Protein AF-A0A7D7ZQR5-F1 (afdb_monomer)

Structure (mmCIF, N/CA/C/O backbone):
data_AF-A0A7D7ZQR5-F1
#
_entry.id   AF-A0A7D7ZQR5-F1
#
loop_
_atom_site.group_PDB
_atom_site.id
_atom_site.type_symbol
_atom_site.label_atom_id
_atom_site.label_alt_id
_atom_site.label_comp_id
_atom_site.label_asym_id
_atom_site.label_entity_id
_atom_site.label_seq_id
_atom_site.pdbx_PDB_ins_code
_atom_site.Cartn_x
_atom_site.Cartn_y
_atom_site.Cartn_z
_atom_site.occupancy
_atom_site.B_iso_or_equiv
_atom_site.auth_seq_id
_atom_site.auth_comp_id
_atom_site.auth_asym_id
_atom_site.auth_atom_id
_atom_site.pdbx_PDB_model_num
ATOM 1 N N . MET A 1 1 ? 94.552 -22.130 -22.300 1.00 41.03 1 MET A N 1
ATOM 2 C CA . MET A 1 1 ? 93.376 -21.711 -21.509 1.00 41.03 1 MET A CA 1
ATOM 3 C C . MET A 1 1 ? 92.175 -21.686 -22.437 1.00 41.03 1 MET A C 1
ATOM 5 O O . MET A 1 1 ? 92.158 -20.864 -23.339 1.00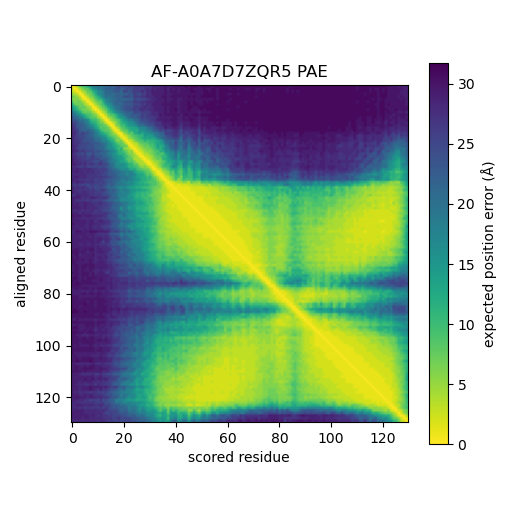 41.03 1 MET A O 1
ATOM 9 N N . ALA A 1 2 ? 91.248 -22.632 -22.287 1.00 35.97 2 ALA A N 1
ATOM 10 C CA . ALA A 1 2 ? 90.048 -22.743 -23.114 1.00 35.97 2 ALA A CA 1
ATOM 11 C C . ALA A 1 2 ? 88.825 -22.656 -22.196 1.00 35.97 2 ALA A C 1
ATOM 13 O O . ALA A 1 2 ? 88.644 -23.497 -21.316 1.00 35.97 2 ALA A O 1
ATOM 14 N N . THR A 1 3 ? 88.031 -21.603 -22.356 1.00 33.53 3 THR A N 1
ATOM 15 C CA . THR A 1 3 ? 86.785 -21.374 -21.624 1.00 33.53 3 THR A CA 1
ATOM 16 C C . THR A 1 3 ? 85.641 -22.128 -22.300 1.00 33.53 3 THR A C 1
ATOM 18 O O . THR A 1 3 ? 85.378 -21.958 -23.487 1.00 33.53 3 THR A O 1
ATOM 21 N N . GLN A 1 4 ? 84.964 -22.978 -21.526 1.00 36.66 4 GLN A N 1
ATOM 22 C CA . GLN A 1 4 ? 83.729 -23.658 -21.910 1.00 36.66 4 GLN A CA 1
ATOM 23 C C . GLN A 1 4 ? 82.538 -22.716 -21.689 1.00 36.66 4 GLN A C 1
ATOM 25 O O . GLN A 1 4 ? 82.291 -22.289 -20.563 1.00 36.66 4 GLN A O 1
ATOM 30 N N . THR A 1 5 ? 81.760 -22.436 -22.732 1.00 34.97 5 THR A N 1
ATOM 31 C CA . THR A 1 5 ? 80.415 -21.855 -22.625 1.00 34.97 5 THR A CA 1
ATOM 32 C C . THR A 1 5 ? 79.382 -22.966 -22.813 1.00 34.97 5 THR A C 1
ATOM 34 O O . THR A 1 5 ? 79.222 -23.520 -23.897 1.00 34.97 5 THR A O 1
ATOM 37 N N . LYS A 1 6 ? 78.686 -23.329 -21.728 1.00 38.72 6 LYS A N 1
ATOM 38 C CA . LYS A 1 6 ? 77.532 -24.239 -21.755 1.00 38.72 6 LYS A CA 1
ATOM 39 C C . LYS A 1 6 ? 76.288 -23.480 -22.217 1.00 38.72 6 LYS A C 1
ATOM 41 O O . LYS A 1 6 ? 75.814 -22.580 -21.530 1.00 38.72 6 LYS A O 1
ATOM 46 N N . THR A 1 7 ? 75.742 -23.898 -23.351 1.00 34.66 7 THR A N 1
ATOM 47 C CA . THR A 1 7 ? 74.405 -23.556 -23.845 1.00 34.66 7 THR A CA 1
ATOM 48 C C . THR A 1 7 ? 73.345 -24.207 -22.949 1.00 34.66 7 THR A C 1
ATOM 50 O O . THR A 1 7 ? 73.372 -25.421 -22.745 1.00 34.66 7 THR A O 1
ATOM 53 N N . VAL A 1 8 ? 72.402 -23.425 -22.416 1.00 40.78 8 VAL A N 1
ATOM 54 C CA . VAL A 1 8 ? 71.207 -23.934 -21.720 1.00 40.78 8 VAL A CA 1
ATOM 55 C C . VAL A 1 8 ? 69.987 -23.642 -22.592 1.00 40.78 8 VAL A C 1
ATOM 57 O O . VAL A 1 8 ? 69.738 -22.498 -22.960 1.00 40.78 8 VAL A O 1
ATOM 60 N N . ALA A 1 9 ? 69.261 -24.700 -22.949 1.00 43.72 9 ALA A N 1
ATOM 61 C CA . ALA A 1 9 ? 68.035 -24.669 -23.741 1.00 43.72 9 ALA A CA 1
ATOM 62 C C . ALA A 1 9 ? 66.860 -24.002 -22.991 1.00 43.72 9 ALA A C 1
ATOM 64 O O . ALA A 1 9 ? 66.757 -24.161 -21.769 1.00 43.72 9 ALA A O 1
ATOM 65 N N . PRO A 1 10 ? 65.920 -23.332 -23.687 1.00 40.88 10 PRO A N 1
ATOM 66 C CA . PRO A 1 10 ? 64.677 -22.887 -23.073 1.00 40.88 10 PRO A CA 1
ATOM 67 C C . PRO A 1 10 ? 63.733 -24.085 -22.888 1.00 40.88 10 PRO A C 1
ATOM 69 O O . PRO A 1 10 ? 63.393 -24.793 -23.837 1.00 40.88 10 PRO A O 1
ATOM 72 N N . LYS A 1 11 ? 63.313 -24.330 -21.642 1.00 42.25 11 LYS A N 1
ATOM 73 C CA . LYS A 1 11 ? 62.278 -25.316 -21.317 1.00 42.25 11 LYS A CA 1
ATOM 74 C C . LYS A 1 11 ? 60.905 -24.763 -21.699 1.00 42.25 11 LYS A C 1
ATOM 76 O O . LYS A 1 11 ? 60.452 -23.777 -21.125 1.00 42.25 11 LYS A O 1
ATOM 81 N N . ASN A 1 12 ? 60.241 -25.461 -22.616 1.00 46.53 12 ASN A N 1
ATOM 82 C CA . ASN A 1 12 ? 58.803 -25.385 -22.850 1.00 46.53 12 ASN A CA 1
ATOM 83 C C . ASN A 1 12 ? 58.040 -25.583 -21.530 1.00 46.53 12 ASN A C 1
ATOM 85 O O . ASN A 1 12 ? 58.055 -26.673 -20.957 1.00 46.53 12 ASN A O 1
ATOM 89 N N . GLY A 1 13 ? 57.364 -24.534 -21.064 1.00 37.62 13 GLY A N 1
ATOM 90 C CA . GLY A 1 13 ? 56.402 -24.581 -19.968 1.00 37.62 13 GLY A CA 1
ATOM 91 C C . GLY A 1 13 ? 55.009 -24.279 -20.506 1.00 37.62 13 GLY A C 1
ATOM 92 O O . GLY A 1 13 ? 54.676 -23.127 -20.760 1.00 37.62 13 GLY A O 1
ATOM 93 N N . VAL A 1 14 ? 54.210 -25.326 -20.707 1.00 46.06 14 VAL A N 1
ATOM 94 C CA . VAL A 1 14 ? 52.794 -25.253 -21.085 1.00 46.06 14 VAL A CA 1
ATOM 95 C C . VAL A 1 14 ? 52.021 -24.597 -19.936 1.00 46.06 14 VAL A C 1
ATOM 97 O O . VAL A 1 14 ? 51.709 -25.242 -18.936 1.00 46.06 14 VAL A O 1
ATOM 100 N N . ALA A 1 15 ? 51.722 -23.305 -20.068 1.00 44.91 15 ALA A N 1
ATOM 101 C CA . ALA A 1 15 ? 50.844 -22.581 -19.158 1.00 44.91 15 ALA A CA 1
ATOM 102 C C . ALA A 1 15 ? 49.371 -22.851 -19.521 1.00 44.91 15 ALA A C 1
ATOM 104 O O . ALA A 1 15 ? 48.778 -22.221 -20.389 1.00 44.91 15 ALA A O 1
ATOM 105 N N . THR A 1 16 ? 48.803 -23.850 -18.850 1.00 42.44 16 THR A N 1
ATOM 106 C CA . THR A 1 16 ? 47.487 -23.779 -18.191 1.00 42.44 16 THR A CA 1
ATOM 107 C C . THR A 1 16 ? 46.328 -23.116 -18.967 1.00 42.44 16 THR A C 1
ATOM 109 O O . THR A 1 16 ? 45.877 -22.021 -18.646 1.00 42.44 16 THR A O 1
ATOM 112 N N . GLN A 1 17 ? 45.700 -23.861 -19.882 1.00 51.19 17 GLN A N 1
ATOM 113 C CA . GLN A 1 17 ? 44.401 -23.517 -20.498 1.00 51.19 17 GLN A CA 1
ATOM 114 C C . GLN A 1 17 ? 43.186 -23.538 -19.533 1.00 51.19 17 GLN A C 1
ATOM 116 O O . GLN A 1 17 ? 42.071 -23.241 -19.950 1.00 51.19 17 GLN A O 1
ATOM 121 N N . LYS A 1 18 ? 43.352 -23.853 -18.238 1.00 47.56 18 LYS A N 1
ATOM 122 C CA . LYS A 1 18 ? 42.231 -23.973 -17.274 1.00 47.56 18 LYS A CA 1
ATOM 123 C C . LYS A 1 18 ? 41.681 -22.641 -16.733 1.00 47.56 18 LYS A C 1
ATOM 125 O O . LYS A 1 18 ? 40.615 -22.641 -16.122 1.00 47.56 18 LYS A O 1
ATOM 130 N N . GLY A 1 19 ? 42.378 -21.519 -16.934 1.00 43.12 19 GLY A N 1
ATOM 131 C CA . GLY A 1 19 ? 41.940 -20.203 -16.442 1.00 43.12 19 GLY A CA 1
ATOM 132 C C . GLY A 1 19 ? 40.920 -19.502 -17.348 1.00 43.12 19 GLY A C 1
ATOM 133 O O . GLY A 1 19 ? 39.959 -18.914 -16.860 1.00 43.12 19 GLY A O 1
ATOM 134 N N . ALA A 1 20 ? 41.082 -19.612 -18.669 1.00 48.16 20 ALA A N 1
ATOM 135 C CA . ALA A 1 20 ? 40.243 -18.902 -19.639 1.00 48.16 20 ALA A CA 1
ATOM 136 C C . ALA A 1 20 ? 38.823 -19.489 -19.757 1.00 48.16 20 ALA A C 1
ATOM 138 O O . ALA A 1 20 ? 37.854 -18.757 -19.952 1.00 48.16 20 ALA A O 1
ATOM 139 N N . THR A 1 21 ? 38.669 -20.805 -19.572 1.00 50.59 21 THR A N 1
ATOM 140 C CA . THR A 1 21 ? 37.381 -21.501 -19.740 1.00 50.59 21 THR A CA 1
ATOM 141 C C . THR A 1 21 ? 36.381 -21.200 -18.620 1.00 50.59 21 THR A C 1
ATOM 143 O O . THR A 1 21 ? 35.176 -21.219 -18.853 1.00 50.59 21 THR A O 1
ATOM 146 N N . ASN A 1 22 ? 36.855 -20.909 -17.404 1.00 53.91 22 ASN A N 1
ATOM 147 C CA . ASN A 1 22 ? 35.981 -20.628 -16.259 1.00 53.91 22 ASN A CA 1
ATOM 148 C C . ASN A 1 22 ? 35.468 -19.181 -16.237 1.00 53.91 22 ASN A C 1
ATOM 150 O O . ASN A 1 22 ? 34.352 -18.942 -15.778 1.00 53.91 22 ASN A O 1
ATOM 154 N N . VAL A 1 23 ? 36.238 -18.224 -16.763 1.00 56.94 23 VAL A N 1
ATOM 155 C CA . VAL A 1 23 ? 35.792 -16.827 -16.889 1.00 56.94 23 VAL A CA 1
ATOM 156 C C . VAL A 1 23 ? 34.733 -16.701 -17.987 1.00 56.94 23 VAL A C 1
ATOM 158 O O . VAL A 1 23 ? 33.694 -16.097 -17.741 1.00 56.94 23 VAL A O 1
ATOM 161 N N . ALA A 1 24 ? 34.931 -17.365 -19.134 1.00 56.31 24 ALA A N 1
ATOM 162 C CA . ALA A 1 24 ? 33.975 -17.365 -20.246 1.00 56.31 24 ALA A CA 1
ATOM 163 C C . ALA A 1 24 ? 32.602 -17.959 -19.864 1.00 56.31 24 ALA A C 1
ATOM 165 O O . ALA A 1 24 ? 31.562 -17.370 -20.157 1.00 56.31 24 ALA A O 1
ATOM 166 N N . LYS A 1 25 ? 32.587 -19.074 -19.116 1.00 56.91 25 LYS A N 1
ATOM 167 C CA . LYS A 1 25 ? 31.341 -19.699 -18.630 1.00 56.91 25 LYS A CA 1
ATOM 168 C C . LYS A 1 25 ? 30.609 -18.839 -17.595 1.00 56.91 25 LYS A C 1
ATOM 170 O O . LYS A 1 25 ? 29.381 -18.831 -17.553 1.00 56.91 25 LYS A O 1
ATOM 175 N N . LYS A 1 26 ? 31.347 -18.094 -16.763 1.00 56.03 26 LYS A N 1
ATOM 176 C CA . LYS A 1 26 ? 30.764 -17.164 -15.784 1.00 56.03 26 LYS A CA 1
ATOM 177 C C . LYS A 1 26 ? 30.211 -15.899 -16.452 1.00 56.03 26 LYS A C 1
ATOM 179 O O . LYS A 1 26 ? 29.173 -15.411 -16.015 1.00 56.03 26 LYS A O 1
ATOM 184 N N . SER A 1 27 ? 30.849 -15.396 -17.513 1.00 56.62 27 SER A N 1
ATOM 185 C CA . SER A 1 27 ? 30.328 -14.268 -18.300 1.00 56.62 27 SER A CA 1
ATOM 186 C C . SER A 1 27 ? 29.109 -14.643 -19.145 1.00 56.62 27 SER A C 1
ATOM 188 O O . SER A 1 27 ? 28.172 -13.856 -19.205 1.00 56.62 27 SER A O 1
ATOM 190 N N . GLU A 1 28 ? 29.048 -15.852 -19.717 1.00 55.78 28 GLU A N 1
ATOM 191 C CA . GLU A 1 28 ? 27.827 -16.348 -20.379 1.00 55.78 28 GLU A CA 1
ATOM 192 C C . GLU A 1 28 ? 26.653 -16.484 -19.401 1.00 55.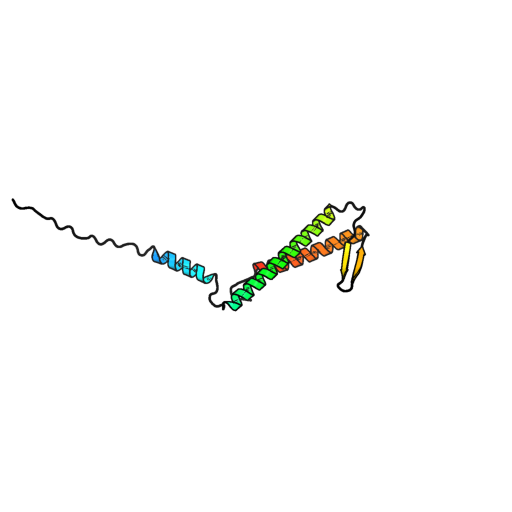78 28 GLU A C 1
ATOM 194 O O . GLU A 1 28 ? 25.525 -16.126 -19.729 1.00 55.78 28 GLU A O 1
ATOM 199 N N . ALA A 1 29 ? 26.908 -16.949 -18.174 1.00 59.00 29 ALA A N 1
ATOM 200 C CA . ALA A 1 29 ? 25.878 -17.049 -17.141 1.00 59.00 29 ALA A CA 1
ATOM 201 C C . ALA A 1 29 ? 25.400 -15.678 -16.618 1.00 59.00 29 ALA A C 1
ATOM 203 O O . ALA A 1 29 ? 24.255 -15.565 -16.185 1.00 59.00 29 ALA A O 1
ATOM 204 N N . LEU A 1 30 ? 26.250 -14.641 -16.654 1.00 53.50 30 LEU A N 1
ATOM 205 C CA . LEU A 1 30 ? 25.862 -13.267 -16.306 1.00 53.50 30 LEU A CA 1
ATOM 206 C C . LEU A 1 30 ? 25.099 -12.576 -17.441 1.00 53.50 30 LEU A C 1
ATOM 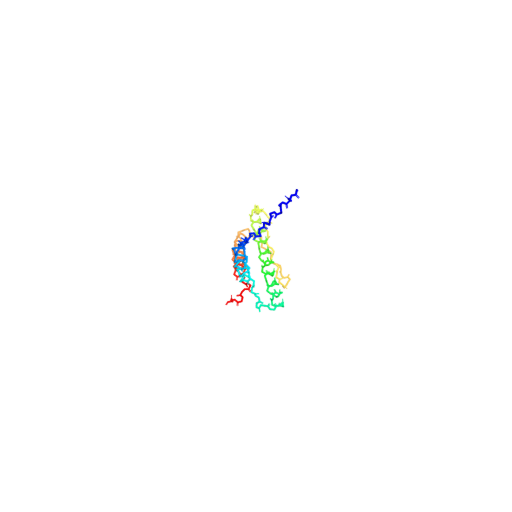208 O O . LEU A 1 30 ? 24.107 -11.905 -17.174 1.00 53.50 30 LEU A O 1
ATOM 212 N N . ASN A 1 31 ? 25.522 -12.773 -18.693 1.00 52.78 31 ASN A N 1
ATOM 213 C CA . ASN A 1 31 ? 24.857 -12.197 -19.864 1.00 52.78 31 ASN A CA 1
ATOM 214 C C . ASN A 1 31 ? 23.451 -12.771 -20.088 1.00 52.78 31 ASN A C 1
ATOM 216 O O . ASN A 1 31 ? 22.618 -12.107 -20.686 1.00 52.78 31 ASN A O 1
ATOM 220 N N . LYS A 1 3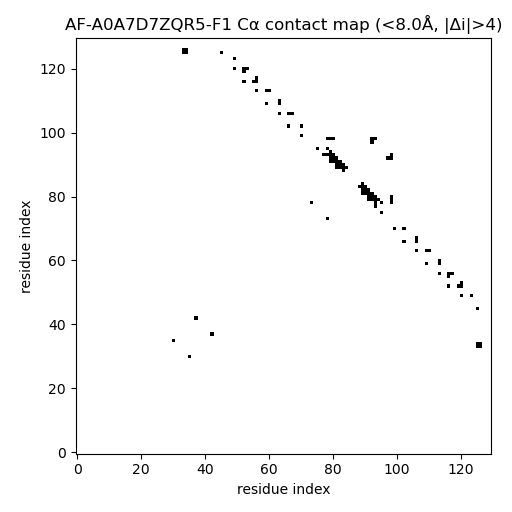2 ? 23.148 -13.959 -19.550 1.00 56.06 32 LYS A N 1
ATOM 221 C CA . LYS A 1 32 ? 21.783 -14.509 -19.522 1.00 56.06 32 LYS A CA 1
ATOM 222 C C . LYS A 1 32 ? 20.840 -13.841 -18.514 1.00 56.06 32 LYS A C 1
ATOM 224 O O . LYS A 1 32 ? 19.649 -14.091 -18.591 1.00 56.06 32 LYS A O 1
ATOM 229 N N . ARG A 1 33 ? 21.341 -13.047 -17.557 1.00 57.28 33 ARG A N 1
ATOM 230 C CA . ARG A 1 33 ? 20.511 -12.404 -16.511 1.00 57.28 33 ARG A CA 1
ATOM 231 C C . ARG A 1 33 ? 20.027 -11.003 -16.871 1.00 57.28 33 ARG A C 1
ATOM 233 O O . ARG A 1 33 ? 19.209 -10.440 -16.156 1.00 57.28 33 ARG A O 1
ATOM 240 N N . LEU A 1 34 ? 20.599 -10.408 -17.911 1.00 59.28 34 LEU A N 1
ATOM 241 C CA . LEU A 1 34 ? 20.172 -9.122 -18.436 1.00 59.28 34 LEU A CA 1
ATOM 242 C C . LEU A 1 34 ? 19.882 -9.349 -19.909 1.00 59.28 34 LEU A C 1
ATOM 244 O O . LEU A 1 34 ? 20.831 -9.414 -20.691 1.00 59.28 34 LEU A O 1
ATOM 248 N N . PRO A 1 35 ? 18.608 -9.474 -20.293 1.00 60.09 35 PRO A N 1
ATOM 249 C CA . PRO A 1 35 ? 18.235 -9.662 -21.677 1.00 60.09 35 PRO A CA 1
ATOM 250 C C . PRO A 1 35 ? 18.864 -8.545 -22.486 1.00 60.09 35 PRO A C 1
ATOM 252 O O . PRO A 1 35 ? 18.677 -7.350 -22.221 1.00 60.09 35 PRO A O 1
ATOM 255 N N . THR A 1 36 ? 19.690 -8.933 -23.440 1.00 66.62 36 THR A N 1
ATOM 256 C CA . THR A 1 36 ? 20.330 -8.014 -24.376 1.00 66.62 36 THR A CA 1
ATOM 257 C C . THR A 1 36 ? 19.345 -7.492 -25.413 1.00 66.62 36 THR A C 1
ATOM 259 O O . THR A 1 36 ? 19.620 -6.476 -26.041 1.00 66.62 36 THR A O 1
ATOM 262 N N . ASP A 1 37 ? 18.175 -8.122 -25.504 1.00 71.00 37 ASP A N 1
ATOM 263 C CA . ASP A 1 37 ? 17.236 -7.983 -26.615 1.00 71.00 37 ASP A CA 1
ATOM 264 C C . ASP A 1 37 ? 16.374 -6.714 -26.526 1.00 71.00 37 ASP A C 1
ATOM 266 O O . ASP A 1 37 ? 15.722 -6.342 -27.495 1.00 71.00 37 ASP A O 1
ATOM 270 N N . PHE A 1 38 ? 16.413 -6.004 -25.392 1.00 75.69 38 PHE A N 1
ATOM 271 C CA . PHE A 1 38 ? 15.718 -4.726 -25.235 1.00 75.69 38 PHE A CA 1
ATOM 272 C C . PHE A 1 38 ? 16.537 -3.548 -25.735 1.00 75.69 38 PHE A C 1
ATOM 274 O O . PHE A 1 38 ? 17.701 -3.354 -25.349 1.00 75.69 38 PHE A O 1
ATOM 281 N N . THR A 1 39 ? 15.859 -2.683 -26.482 1.00 85.62 39 THR A N 1
ATOM 282 C CA . THR A 1 39 ? 16.320 -1.336 -26.801 1.00 85.62 39 THR A CA 1
ATOM 283 C C . THR A 1 39 ? 16.550 -0.519 -25.525 1.00 85.62 39 THR A C 1
ATOM 285 O O . THR A 1 39 ? 15.987 -0.785 -24.459 1.00 85.62 39 THR A O 1
ATOM 288 N N . VAL A 1 40 ? 17.373 0.529 -25.620 1.00 84.56 40 VAL A N 1
ATOM 289 C CA . VAL A 1 40 ? 17.614 1.455 -24.496 1.00 84.56 40 VAL A CA 1
ATOM 290 C C . VAL A 1 40 ? 16.301 2.058 -23.981 1.00 84.56 40 VAL A C 1
ATOM 292 O O . VAL A 1 40 ? 16.116 2.181 -22.773 1.00 84.56 40 VAL A O 1
ATOM 295 N N . GLN A 1 41 ? 15.365 2.373 -24.877 1.00 85.50 41 GLN A N 1
ATOM 296 C CA . GLN A 1 41 ? 14.074 2.959 -24.520 1.00 85.50 41 GLN A CA 1
ATOM 297 C C . GLN A 1 41 ? 13.184 1.984 -23.734 1.00 85.50 41 GLN A C 1
ATOM 299 O O . GLN A 1 41 ? 12.603 2.368 -22.720 1.00 85.50 41 GLN A O 1
ATOM 304 N N . GLU A 1 42 ? 13.119 0.714 -24.136 1.00 86.19 42 GLU A N 1
ATOM 305 C CA . GLU A 1 42 ? 12.363 -0.311 -23.401 1.00 86.19 42 GLU A CA 1
ATOM 306 C C . GLU A 1 42 ? 12.954 -0.567 -22.014 1.00 86.19 42 GLU A C 1
ATOM 308 O O . GLU A 1 42 ? 12.214 -0.733 -21.045 1.00 86.19 42 GLU A O 1
ATOM 313 N N . ARG A 1 43 ? 14.287 -0.539 -21.888 1.00 83.88 43 ARG A N 1
ATOM 314 C CA . ARG A 1 43 ? 14.964 -0.640 -20.585 1.00 83.88 43 ARG A CA 1
ATOM 315 C C . ARG A 1 43 ? 14.579 0.516 -19.667 1.00 83.88 43 ARG A C 1
ATOM 317 O O . ARG A 1 43 ? 14.270 0.277 -18.503 1.00 83.88 43 ARG A O 1
ATOM 324 N N . ILE A 1 44 ? 14.575 1.746 -20.186 1.00 88.62 44 ILE A N 1
ATOM 325 C CA . ILE A 1 44 ? 14.166 2.937 -19.427 1.00 88.62 44 ILE A CA 1
ATOM 326 C C . ILE A 1 44 ? 12.715 2.789 -18.962 1.00 88.62 44 ILE A C 1
ATOM 328 O O . ILE A 1 44 ? 12.451 2.898 -17.768 1.00 88.62 44 ILE A O 1
ATOM 332 N N . SER A 1 45 ? 11.796 2.448 -19.868 1.00 88.44 45 SER A N 1
ATOM 333 C CA . SER A 1 45 ? 10.374 2.291 -19.538 1.00 88.44 45 SER A CA 1
ATOM 334 C C . SER A 1 45 ? 10.124 1.199 -18.488 1.00 88.44 45 SER A C 1
ATOM 336 O O . SER A 1 45 ? 9.360 1.396 -17.543 1.00 88.44 45 SER A O 1
ATOM 338 N N . ARG A 1 46 ? 10.824 0.061 -18.582 1.00 85.81 46 ARG A N 1
ATOM 339 C CA . ARG A 1 46 ? 10.758 -1.017 -17.582 1.00 85.81 46 ARG A CA 1
ATOM 340 C C . ARG A 1 46 ? 11.245 -0.550 -16.207 1.00 85.81 46 ARG A C 1
ATOM 342 O O . ARG A 1 46 ? 10.591 -0.820 -15.202 1.00 85.81 46 ARG A O 1
ATOM 349 N N . LEU A 1 47 ? 12.358 0.183 -16.153 1.00 89.62 47 LEU A N 1
ATOM 350 C CA . LEU A 1 47 ? 12.867 0.751 -14.900 1.00 89.62 47 LEU A CA 1
ATOM 351 C C . LEU A 1 47 ? 11.903 1.782 -14.299 1.00 89.62 47 LEU A C 1
ATOM 353 O O . LEU A 1 47 ? 11.730 1.819 -13.081 1.00 89.62 47 LEU A O 1
ATOM 357 N N . GLU A 1 48 ? 11.251 2.593 -15.132 1.00 91.94 48 GLU A N 1
ATOM 358 C CA . GLU A 1 48 ? 10.206 3.520 -14.690 1.00 91.94 48 GLU A CA 1
ATOM 359 C C . GLU A 1 48 ? 8.998 2.779 -14.113 1.00 91.94 48 GLU A C 1
ATOM 361 O O . GLU A 1 48 ? 8.512 3.147 -13.042 1.00 91.94 48 GLU A O 1
ATOM 366 N N . HIS A 1 49 ? 8.556 1.695 -14.755 1.00 89.94 49 HIS A N 1
ATOM 367 C CA . HIS A 1 49 ? 7.466 0.870 -14.240 1.00 89.94 49 HIS A CA 1
ATOM 368 C C . HIS A 1 49 ? 7.805 0.273 -12.867 1.00 89.94 49 HIS A C 1
ATOM 370 O O . HIS A 1 49 ? 7.034 0.433 -11.917 1.00 89.94 49 HIS A O 1
ATOM 376 N N . LEU A 1 50 ? 8.989 -0.328 -12.723 1.00 91.81 50 LEU A N 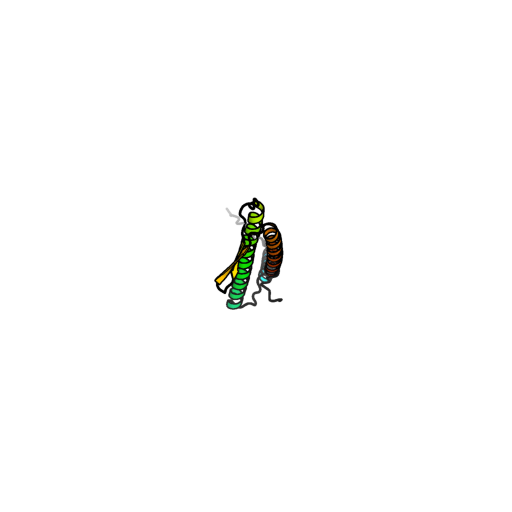1
ATOM 377 C CA . LEU A 1 50 ? 9.447 -0.859 -11.439 1.00 91.81 50 LEU A CA 1
ATOM 378 C C . LEU A 1 50 ? 9.522 0.239 -10.370 1.00 91.81 50 LEU A C 1
ATOM 380 O O . LEU A 1 50 ? 9.077 0.042 -9.239 1.00 91.81 50 LEU A O 1
ATOM 384 N N . ARG A 1 51 ? 10.029 1.427 -10.725 1.00 93.31 51 ARG A N 1
ATOM 385 C CA . ARG A 1 51 ? 10.067 2.580 -9.816 1.00 93.31 51 ARG A CA 1
ATOM 386 C C . ARG A 1 51 ? 8.669 2.950 -9.319 1.00 93.31 51 ARG A C 1
ATOM 388 O O . ARG A 1 51 ? 8.512 3.209 -8.127 1.00 93.31 51 ARG A O 1
ATOM 395 N N . ILE A 1 52 ? 7.667 2.962 -10.199 1.00 93.00 52 ILE A N 1
ATOM 396 C CA . ILE A 1 52 ? 6.272 3.244 -9.834 1.00 93.00 52 ILE A CA 1
ATOM 397 C C . ILE A 1 52 ? 5.739 2.181 -8.867 1.00 93.00 52 ILE A C 1
ATOM 399 O O . ILE A 1 52 ? 5.118 2.535 -7.863 1.00 93.00 52 ILE A O 1
ATOM 403 N N . LEU A 1 53 ? 5.994 0.895 -9.123 1.00 91.50 53 LEU A N 1
ATOM 404 C CA . LEU A 1 53 ? 5.573 -0.190 -8.229 1.00 91.50 53 LEU A CA 1
ATOM 405 C C . LEU A 1 53 ? 6.204 -0.052 -6.836 1.00 91.50 53 LEU A C 1
ATOM 407 O O . LEU A 1 53 ? 5.497 -0.099 -5.830 1.00 91.50 53 LEU A O 1
ATOM 411 N N . VAL A 1 54 ? 7.508 0.226 -6.764 1.00 93.50 54 VAL A N 1
ATOM 412 C CA . VAL A 1 54 ? 8.217 0.456 -5.492 1.00 93.50 54 VAL A CA 1
ATOM 413 C C . VAL A 1 54 ? 7.648 1.665 -4.744 1.00 93.50 54 VAL A C 1
ATOM 415 O O . VAL A 1 54 ? 7.437 1.603 -3.531 1.00 93.50 54 VAL A O 1
ATOM 418 N N . GLN A 1 55 ? 7.357 2.762 -5.451 1.00 94.25 55 GLN A N 1
ATOM 419 C CA . GLN A 1 55 ? 6.727 3.942 -4.855 1.00 94.25 55 GLN A CA 1
ATOM 420 C C . GLN A 1 55 ? 5.338 3.622 -4.293 1.00 94.25 55 GLN A C 1
ATOM 422 O O . GLN A 1 55 ? 5.033 4.023 -3.168 1.00 94.25 55 GLN A O 1
ATOM 427 N N . LYS A 1 56 ? 4.518 2.865 -5.033 1.00 91.25 56 LYS A N 1
ATOM 428 C CA . LYS A 1 56 ? 3.201 2.405 -4.570 1.00 91.25 56 LYS A CA 1
ATOM 429 C C . LYS A 1 56 ? 3.325 1.536 -3.320 1.00 91.25 56 LYS A C 1
ATOM 431 O O . LYS A 1 56 ? 2.658 1.826 -2.331 1.00 91.25 56 LYS A O 1
ATOM 436 N N . TYR A 1 57 ? 4.202 0.530 -3.334 1.00 93.75 57 TYR A N 1
ATOM 437 C CA . TYR A 1 57 ? 4.425 -0.351 -2.184 1.00 93.75 57 TYR A CA 1
ATOM 438 C C . TYR A 1 57 ? 4.828 0.445 -0.939 1.00 93.75 57 TYR A C 1
ATOM 440 O O . TYR A 1 57 ? 4.230 0.279 0.123 1.00 93.75 57 TYR A O 1
ATOM 448 N N . SER A 1 58 ? 5.800 1.352 -1.078 1.00 92.06 58 SER A N 1
ATOM 449 C CA . SER A 1 58 ? 6.268 2.202 0.020 1.00 92.06 58 SER A CA 1
ATOM 450 C C . SER A 1 58 ? 5.139 3.066 0.591 1.00 92.06 58 SER A C 1
ATOM 452 O O . SER A 1 58 ? 4.909 3.068 1.799 1.00 92.06 58 SER A O 1
ATOM 454 N N . ALA A 1 59 ? 4.364 3.731 -0.273 1.00 91.12 59 ALA A N 1
ATOM 455 C CA . ALA A 1 59 ? 3.267 4.594 0.157 1.00 91.12 59 ALA A CA 1
ATOM 456 C C . ALA A 1 59 ? 2.164 3.824 0.904 1.00 91.12 59 ALA A C 1
ATOM 458 O O . ALA A 1 59 ? 1.641 4.307 1.910 1.00 91.12 59 ALA A O 1
ATOM 459 N N . VAL A 1 60 ? 1.813 2.625 0.428 1.00 90.69 60 VAL A N 1
ATOM 460 C CA . VAL A 1 60 ? 0.813 1.762 1.077 1.00 90.69 60 VAL A CA 1
ATOM 461 C C . VAL A 1 60 ? 1.339 1.246 2.412 1.00 90.69 60 VAL A C 1
ATOM 463 O O . VAL A 1 60 ? 0.611 1.278 3.398 1.00 90.69 60 VAL A O 1
ATOM 466 N N . LYS A 1 61 ? 2.608 0.832 2.474 1.00 91.38 61 LYS A N 1
ATOM 467 C CA . LYS A 1 61 ? 3.228 0.318 3.700 1.00 91.38 61 LYS A CA 1
ATOM 468 C C . LYS A 1 61 ? 3.299 1.371 4.804 1.00 91.38 61 LYS A C 1
ATOM 470 O O . LYS A 1 61 ? 3.009 1.051 5.954 1.00 91.38 61 LYS A O 1
ATOM 475 N N . THR A 1 62 ? 3.625 2.617 4.460 1.00 91.62 62 THR A N 1
ATOM 476 C CA . THR A 1 62 ? 3.581 3.738 5.411 1.00 91.62 62 THR A CA 1
ATOM 477 C C . THR A 1 62 ? 2.168 3.932 5.955 1.00 91.62 62 THR A C 1
ATOM 479 O O . THR A 1 62 ? 1.978 3.909 7.165 1.00 91.62 62 THR A O 1
ATOM 482 N N . LYS A 1 63 ? 1.156 4.003 5.078 1.00 87.25 63 LYS A N 1
ATOM 483 C CA . LYS A 1 63 ? -0.245 4.167 5.502 1.00 87.25 63 LYS A CA 1
ATOM 484 C C . LYS A 1 63 ? -0.761 2.997 6.343 1.00 87.25 63 LYS A C 1
ATOM 486 O O . LYS A 1 63 ? -1.498 3.213 7.298 1.00 87.25 63 LYS A O 1
ATOM 491 N N . GLU A 1 64 ? -0.373 1.764 6.017 1.00 87.00 64 GLU A N 1
ATOM 492 C CA . GLU A 1 64 ? -0.714 0.581 6.815 1.00 87.00 64 GLU A CA 1
ATOM 493 C C . GLU A 1 64 ? -0.147 0.703 8.238 1.00 87.00 64 GLU A C 1
ATOM 495 O O . GLU A 1 64 ? -0.824 0.367 9.211 1.00 87.00 64 GLU A O 1
ATOM 500 N N . ASN A 1 65 ? 1.082 1.212 8.368 1.00 86.19 65 ASN A N 1
ATOM 501 C CA . ASN A 1 65 ? 1.708 1.453 9.662 1.00 86.19 65 ASN A CA 1
ATOM 502 C C . ASN A 1 65 ? 0.997 2.567 10.442 1.00 86.19 65 ASN A C 1
ATOM 504 O O . ASN A 1 65 ? 0.685 2.370 11.612 1.00 86.19 65 ASN A O 1
ATOM 508 N N . ASP A 1 66 ? 0.654 3.677 9.786 1.00 85.88 66 ASP A N 1
ATOM 509 C CA . ASP A 1 66 ? -0.099 4.777 10.403 1.00 85.88 66 ASP A CA 1
ATOM 510 C C . ASP A 1 66 ? -1.449 4.291 10.955 1.00 85.88 66 ASP A C 1
ATOM 512 O O . ASP A 1 66 ? -1.836 4.630 12.072 1.00 85.88 66 ASP A O 1
ATOM 516 N N . MET A 1 67 ? -2.148 3.423 10.215 1.00 83.06 67 MET A N 1
ATOM 517 C CA . MET A 1 67 ? -3.406 2.819 10.670 1.00 83.06 67 MET A CA 1
ATOM 518 C C . MET A 1 67 ? -3.221 1.860 11.849 1.00 83.06 67 MET A C 1
ATOM 520 O O . MET A 1 67 ? -4.126 1.728 12.673 1.00 83.06 67 MET A O 1
ATOM 524 N N . LYS A 1 68 ? -2.08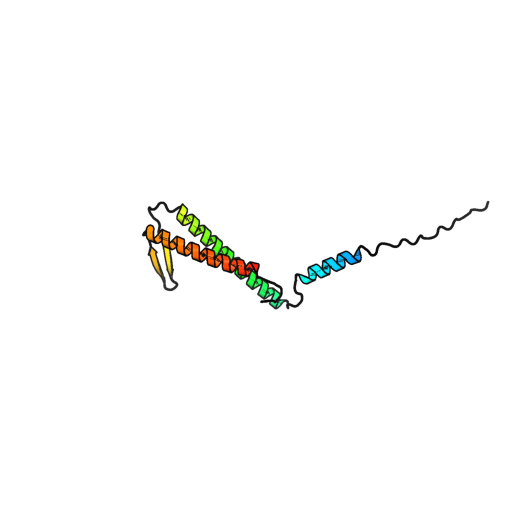7 1.154 11.939 1.00 82.44 68 LYS A N 1
ATOM 525 C CA . LYS A 1 68 ? -1.771 0.309 13.105 1.00 82.44 68 LYS A CA 1
ATOM 526 C C . LYS A 1 68 ? -1.519 1.167 14.338 1.00 82.44 68 LYS A C 1
ATOM 528 O O . LYS A 1 68 ? -2.091 0.881 15.385 1.00 82.44 68 LYS A O 1
ATOM 533 N N . THR A 1 69 ? -0.734 2.231 14.192 1.00 82.56 69 THR A N 1
ATOM 534 C CA . THR A 1 69 ? -0.462 3.194 15.264 1.00 82.56 69 THR A CA 1
ATOM 535 C C . THR A 1 69 ? -1.747 3.862 15.750 1.00 82.56 69 THR A C 1
ATOM 537 O O . THR A 1 69 ? -1.982 3.903 16.951 1.00 82.56 69 THR A O 1
ATOM 540 N N . PHE A 1 70 ? -2.642 4.258 14.838 1.00 81.50 70 PHE A N 1
ATOM 541 C CA . PHE A 1 70 ? -3.936 4.853 15.187 1.00 81.50 70 PHE A CA 1
ATOM 542 C C . PHE A 1 70 ? -4.764 3.984 16.147 1.00 81.50 70 PHE A C 1
ATOM 544 O O . PHE A 1 70 ? -5.338 4.502 17.097 1.00 81.50 70 PHE A O 1
ATOM 551 N N . LEU A 1 71 ? -4.818 2.660 15.943 1.00 73.81 71 LEU A N 1
ATOM 552 C CA . LEU A 1 71 ? -5.546 1.765 16.856 1.00 73.81 71 LEU A CA 1
ATOM 553 C C . LEU A 1 71 ? -4.863 1.588 18.215 1.00 73.81 71 LEU A C 1
ATOM 555 O O . LEU A 1 71 ? -5.550 1.283 19.186 1.00 73.81 71 LEU A O 1
ATOM 559 N N . ILE A 1 72 ? -3.536 1.715 18.270 1.00 76.31 72 ILE A N 1
ATOM 560 C CA . ILE A 1 72 ? -2.758 1.595 19.509 1.00 76.31 72 ILE A CA 1
ATOM 561 C C . ILE A 1 72 ? -2.908 2.866 20.352 1.00 76.31 72 ILE A C 1
ATOM 563 O O . ILE A 1 72 ? -3.016 2.778 21.571 1.00 76.31 72 ILE A O 1
ATOM 567 N N . GLU A 1 73 ? -2.927 4.031 19.706 1.00 74.19 73 GLU A N 1
ATOM 568 C CA . GLU A 1 73 ? -3.040 5.341 20.359 1.00 74.19 73 GLU A CA 1
ATOM 569 C C . GLU A 1 73 ? -4.487 5.737 20.692 1.00 74.19 73 GLU A C 1
ATOM 571 O O . GLU A 1 73 ? -4.701 6.639 21.497 1.00 74.19 73 GLU A O 1
ATOM 576 N N . ALA A 1 74 ? -5.478 5.064 20.101 1.00 71.62 74 ALA A N 1
ATOM 577 C CA . ALA A 1 74 ? -6.896 5.276 20.374 1.00 71.62 74 ALA A CA 1
ATOM 578 C C . ALA A 1 74 ? -7.261 4.896 21.826 1.00 71.62 74 ALA A C 1
ATOM 580 O O . ALA A 1 74 ? -7.422 3.716 22.152 1.00 71.62 74 ALA A O 1
ATOM 581 N N . ASP A 1 75 ? -7.423 5.896 22.695 1.00 70.81 75 ASP A N 1
ATOM 582 C CA . ASP A 1 75 ? -7.797 5.749 24.109 1.00 70.81 75 ASP A CA 1
ATOM 583 C C . ASP A 1 75 ? -9.323 5.703 24.353 1.00 70.81 75 ASP A C 1
ATOM 585 O O . ASP A 1 75 ? -9.790 5.560 25.484 1.00 70.81 75 ASP A O 1
ATOM 589 N N . GLY A 1 76 ? -10.113 5.779 23.284 1.00 64.50 76 GLY A N 1
ATOM 590 C CA . GLY A 1 76 ? -11.570 5.785 23.272 1.00 64.50 76 GLY A CA 1
ATOM 591 C C . GLY A 1 76 ? -12.201 7.154 23.527 1.00 64.50 76 GLY A C 1
ATOM 592 O O . GLY A 1 76 ? -13.431 7.239 23.532 1.00 64.50 76 GLY A O 1
ATOM 593 N N . SER A 1 77 ? -11.417 8.211 23.770 1.00 65.81 77 SER A N 1
ATOM 594 C CA . SER A 1 77 ? -11.939 9.490 24.262 1.00 65.81 77 SER A CA 1
ATOM 595 C C . SER A 1 77 ? -12.170 10.534 23.165 1.00 65.81 77 SER A C 1
ATOM 597 O O . SER A 1 77 ? -13.132 11.297 23.277 1.00 65.81 77 SER A O 1
ATOM 599 N N . GLN A 1 78 ? -11.356 10.562 22.094 1.00 66.38 78 GLN A N 1
ATOM 600 C CA . GLN A 1 78 ? -11.465 11.557 21.007 1.00 66.38 78 GLN A CA 1
ATOM 601 C C . GLN A 1 78 ? -11.042 11.068 19.602 1.00 66.38 78 GLN A C 1
ATOM 603 O O . GLN A 1 78 ? -10.582 11.868 18.781 1.00 66.38 78 GLN A O 1
ATOM 608 N N . GLU A 1 79 ? -11.229 9.791 19.253 1.00 76.25 79 GLU A N 1
ATOM 609 C CA . GLU A 1 79 ? -10.925 9.359 17.882 1.00 76.25 79 GLU A CA 1
ATOM 610 C C . GLU A 1 79 ? -11.941 9.868 16.861 1.00 76.25 79 GLU A C 1
ATOM 612 O O . GLU A 1 79 ? -13.160 9.822 17.049 1.00 76.25 79 GLU A O 1
ATOM 617 N N . TYR A 1 80 ? -11.433 10.270 15.703 1.00 76.50 80 TYR A N 1
ATOM 618 C CA . TYR A 1 80 ? -12.259 10.459 14.529 1.00 76.50 80 TYR A CA 1
ATOM 619 C C . TYR A 1 80 ? -11.473 10.154 13.262 1.00 76.50 80 TYR A C 1
ATOM 621 O O . TYR A 1 80 ? -10.268 10.376 13.188 1.00 76.50 80 TYR A O 1
ATOM 629 N N . VAL A 1 81 ? -12.178 9.674 12.242 1.00 78.00 81 VAL A N 1
ATOM 630 C CA . VAL A 1 81 ? -11.636 9.529 10.888 1.00 78.00 81 VAL A CA 1
ATOM 631 C C . VAL A 1 81 ? -12.370 10.510 9.989 1.00 78.00 81 VAL A C 1
ATOM 633 O O . VAL A 1 81 ? -13.599 10.616 10.053 1.00 78.00 81 VAL A O 1
ATOM 636 N N . ILE A 1 82 ? -11.607 11.246 9.179 1.00 80.56 82 ILE A N 1
ATOM 637 C CA . ILE A 1 82 ? -12.138 12.143 8.152 1.00 80.56 82 ILE A CA 1
ATOM 638 C C . ILE A 1 82 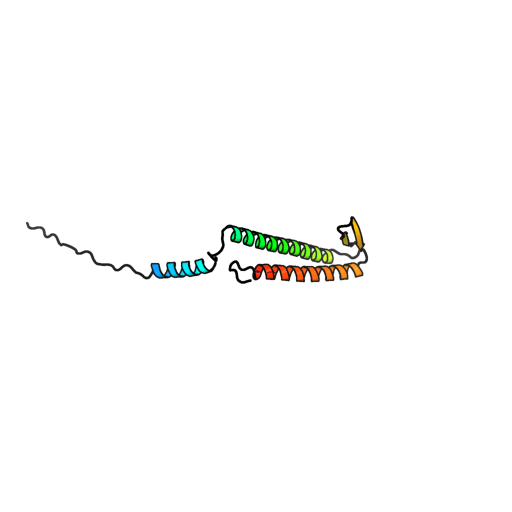? -11.829 11.541 6.790 1.00 80.56 82 ILE A C 1
ATOM 640 O O . ILE A 1 82 ? -10.664 11.356 6.441 1.00 80.56 82 ILE A O 1
ATOM 644 N N . PHE A 1 83 ? -12.873 11.275 6.012 1.00 80.12 83 PHE A N 1
ATOM 645 C CA . PHE A 1 83 ? -12.734 10.931 4.602 1.00 80.12 83 PHE A CA 1
ATOM 646 C C . PHE A 1 83 ? -12.827 12.195 3.767 1.00 80.12 83 PHE A C 1
ATOM 648 O O . PHE A 1 83 ? -13.772 12.967 3.923 1.00 80.12 83 PHE A O 1
ATOM 655 N N . PHE A 1 84 ? -11.857 12.376 2.879 1.00 79.88 84 PHE A N 1
ATOM 656 C CA . PHE A 1 84 ? -11.887 13.406 1.853 1.00 79.88 84 PHE A CA 1
ATOM 657 C C . PHE A 1 84 ? -12.310 12.750 0.543 1.00 79.88 84 PHE A C 1
ATOM 659 O O . PHE A 1 84 ? -11.586 11.910 0.007 1.00 79.88 84 PHE A O 1
ATOM 666 N N . SER A 1 85 ? -13.495 13.109 0.054 1.00 75.75 85 SER A N 1
ATOM 667 C CA . SER A 1 85 ? -13.913 12.792 -1.311 1.00 75.75 85 SER A CA 1
ATOM 668 C C . SER A 1 85 ? -13.338 13.834 -2.274 1.00 75.75 85 SER A C 1
ATOM 670 O O . SER A 1 85 ? -13.125 14.983 -1.891 1.00 75.75 85 SER A O 1
ATOM 672 N N . GLY A 1 86 ? -13.130 13.464 -3.541 1.00 74.50 86 GLY A N 1
ATOM 673 C CA . GLY A 1 86 ? -12.720 14.402 -4.599 1.00 74.50 86 GLY A CA 1
ATOM 674 C C . GLY A 1 86 ? -13.743 15.512 -4.897 1.00 74.50 86 GLY A C 1
ATOM 675 O O . GLY A 1 86 ? -13.466 16.380 -5.716 1.00 74.50 86 GLY A O 1
ATOM 676 N N . HIS A 1 87 ? -14.904 15.491 -4.236 1.00 66.50 87 HIS A N 1
ATOM 677 C CA . HIS A 1 87 ? -16.001 16.451 -4.377 1.00 66.50 87 HIS A CA 1
ATOM 678 C C . HIS A 1 87 ? -16.125 17.425 -3.188 1.00 66.50 87 HIS A C 1
ATOM 680 O O . HIS A 1 87 ? -17.222 17.878 -2.887 1.00 66.50 87 HIS A O 1
ATOM 686 N N . ASP A 1 88 ? -15.031 17.706 -2.470 1.00 72.12 88 ASP A N 1
ATOM 687 C CA . ASP A 1 88 ? -14.982 18.569 -1.269 1.00 72.12 88 ASP A CA 1
ATOM 688 C C . ASP A 1 88 ? -15.849 18.120 -0.074 1.00 72.12 88 ASP A C 1
ATOM 690 O O . ASP A 1 88 ? -15.842 18.746 0.991 1.00 72.12 88 ASP A O 1
ATOM 694 N N . GLU A 1 89 ? -16.544 16.991 -0.190 1.00 75.94 89 GLU A N 1
ATOM 695 C CA . GLU A 1 89 ? -17.303 16.409 0.907 1.00 75.94 89 GLU A CA 1
ATOM 696 C C . GLU A 1 89 ? -16.375 15.753 1.934 1.00 75.94 89 GLU A C 1
ATOM 698 O O . GLU A 1 89 ? -15.512 14.925 1.612 1.00 75.94 89 GLU A O 1
ATOM 703 N N . LYS A 1 90 ? -16.586 16.127 3.202 1.00 82.50 90 LYS A N 1
ATOM 704 C CA . LYS A 1 90 ? -15.871 15.589 4.359 1.00 82.50 90 LYS A CA 1
ATOM 705 C C . LYS A 1 90 ? -16.841 14.827 5.240 1.00 82.50 90 LYS A C 1
ATOM 707 O O . LYS A 1 90 ? -17.724 15.419 5.858 1.00 82.50 90 LYS A O 1
ATOM 712 N N . MET A 1 91 ? -16.644 13.520 5.346 1.00 81.31 91 MET A N 1
ATOM 713 C CA . MET A 1 91 ? -17.380 12.700 6.306 1.00 81.31 91 MET A CA 1
ATOM 714 C C . MET A 1 91 ? -16.524 12.493 7.548 1.00 81.31 91 MET A C 1
ATOM 716 O O . MET A 1 91 ? -15.420 11.959 7.450 1.00 81.31 91 MET A O 1
ATOM 720 N N . ARG A 1 92 ? -17.036 12.909 8.714 1.00 84.12 92 ARG A N 1
ATOM 721 C CA . ARG A 1 92 ? -16.403 12.677 10.017 1.00 84.12 92 ARG A CA 1
ATOM 722 C C . ARG A 1 92 ? -17.146 11.573 10.756 1.00 84.12 92 ARG A C 1
ATOM 724 O O . ARG A 1 92 ? -18.333 11.705 11.036 1.00 84.12 92 ARG A O 1
ATOM 731 N N . ILE A 1 93 ? -16.428 10.519 11.121 1.00 82.94 93 ILE A N 1
ATOM 732 C CA . ILE A 1 93 ? -16.955 9.424 11.940 1.00 82.94 93 ILE A CA 1
ATOM 733 C C . ILE A 1 93 ? -16.294 9.508 13.314 1.00 82.94 93 ILE A C 1
ATOM 735 O O . ILE A 1 93 ? -15.073 9.584 13.386 1.00 82.94 93 ILE A O 1
ATOM 739 N N . THR A 1 94 ? -17.089 9.507 14.386 1.00 82.81 94 THR A N 1
ATOM 740 C CA . THR A 1 94 ? -16.623 9.608 15.789 1.00 82.81 94 THR A CA 1
ATOM 741 C C . THR A 1 94 ? -17.049 8.422 16.655 1.00 82.81 94 THR A C 1
ATOM 743 O O . THR A 1 94 ? -16.600 8.277 17.784 1.00 82.81 94 THR A O 1
ATOM 746 N N . ASN A 1 95 ? -17.936 7.555 16.158 1.00 85.38 95 ASN A N 1
ATOM 747 C CA . ASN A 1 95 ? -18.376 6.389 16.914 1.00 85.38 95 ASN A CA 1
ATOM 748 C C . ASN A 1 95 ? -17.252 5.344 16.960 1.00 85.38 95 ASN A C 1
ATOM 750 O O . ASN A 1 95 ? -1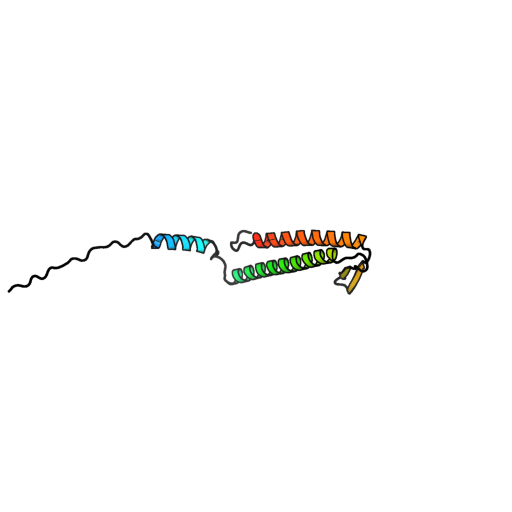6.961 4.710 15.948 1.00 85.38 95 ASN A O 1
ATOM 754 N N . THR A 1 96 ? -16.675 5.114 18.138 1.00 81.75 96 THR A N 1
ATOM 755 C CA . THR A 1 96 ? -15.532 4.210 18.347 1.00 81.75 96 THR A CA 1
ATOM 756 C C . THR A 1 96 ? -15.774 2.782 17.847 1.00 81.75 96 THR A C 1
ATOM 758 O O . THR A 1 96 ? -14.870 2.155 17.298 1.00 81.75 96 THR A O 1
ATOM 761 N N . SER A 1 97 ? -16.994 2.247 17.980 1.00 82.75 97 SER A N 1
ATOM 762 C CA . SER A 1 97 ? -17.310 0.892 17.495 1.00 82.75 97 SER A CA 1
ATOM 763 C C . SER A 1 97 ? -17.316 0.816 15.967 1.00 82.75 97 SER A C 1
ATOM 765 O O . SER A 1 97 ? -16.841 -0.164 15.392 1.00 82.75 97 SER A O 1
ATOM 767 N N . ILE A 1 98 ? -17.830 1.855 15.305 1.00 84.88 98 ILE A N 1
ATOM 768 C CA . ILE A 1 98 ? -17.797 1.978 13.842 1.00 84.88 98 ILE A CA 1
ATOM 769 C C . ILE A 1 98 ? -16.361 2.221 13.370 1.00 84.88 98 ILE A C 1
ATOM 771 O O . ILE A 1 98 ? -15.917 1.569 12.429 1.00 84.88 98 ILE A O 1
ATOM 775 N N . LEU A 1 99 ? -15.615 3.093 14.054 1.00 84.12 99 LEU A N 1
ATOM 776 C CA . LEU A 1 99 ? -14.218 3.397 13.747 1.00 84.12 99 LEU A CA 1
ATOM 777 C C . LEU A 1 99 ? -13.339 2.149 13.782 1.00 84.12 99 LEU A C 1
ATOM 779 O O . LEU A 1 99 ? -12.608 1.903 12.829 1.00 84.12 99 LEU A O 1
ATOM 783 N N . LYS A 1 100 ? -13.461 1.311 14.817 1.00 82.56 100 LYS A N 1
ATOM 784 C CA . LYS A 1 100 ? -12.701 0.055 14.911 1.00 82.56 100 LYS A CA 1
ATOM 785 C C . LYS A 1 100 ? -12.966 -0.869 13.722 1.00 82.56 100 LYS A C 1
ATOM 787 O O . LYS A 1 100 ? -12.017 -1.356 13.114 1.00 82.56 100 LYS A O 1
ATOM 792 N N . LYS A 1 101 ? -14.237 -1.069 13.352 1.00 87.69 101 LYS A N 1
ATOM 793 C CA . LYS A 1 101 ? -14.608 -1.888 12.183 1.00 87.69 101 LYS A CA 1
ATOM 794 C C . LYS A 1 101 ? -14.057 -1.303 10.888 1.00 87.69 101 LYS A C 1
ATOM 796 O O . LYS A 1 101 ? -13.532 -2.030 10.054 1.00 87.69 101 LYS A O 1
ATOM 801 N N . LEU A 1 102 ? -14.162 0.012 10.732 1.00 86.69 102 LEU A N 1
ATOM 802 C CA . LEU A 1 102 ? -13.709 0.706 9.538 1.00 86.69 102 LEU A CA 1
ATOM 803 C C . LEU A 1 102 ? -12.192 0.612 9.371 1.00 86.69 102 LEU A C 1
ATOM 805 O O . LEU A 1 102 ? -11.721 0.270 8.292 1.00 86.69 102 LEU A O 1
ATOM 809 N N . VAL A 1 103 ? -11.433 0.846 10.442 1.00 84.38 103 VAL A N 1
ATOM 810 C CA . VAL A 1 103 ? -9.973 0.714 10.414 1.00 84.38 103 VAL A CA 1
ATOM 811 C C . VAL A 1 103 ? -9.559 -0.729 10.135 1.00 84.38 103 VAL A C 1
ATOM 813 O O . VAL A 1 103 ? -8.653 -0.939 9.338 1.00 84.38 103 VAL A O 1
ATOM 816 N N . GLN A 1 104 ? -10.246 -1.726 10.701 1.00 87.56 104 GLN A N 1
ATOM 817 C CA . GLN A 1 104 ? -9.986 -3.139 10.395 1.00 87.56 104 GLN A CA 1
ATOM 818 C C . GLN A 1 104 ? -10.198 -3.469 8.911 1.00 87.56 104 GLN A C 1
ATOM 820 O O . GLN A 1 104 ? -9.349 -4.122 8.305 1.00 87.56 104 GLN A O 1
ATOM 825 N N . VAL A 1 105 ? -11.297 -2.995 8.311 1.00 91.00 105 VAL A N 1
ATOM 826 C CA . VAL A 1 105 ? -11.558 -3.175 6.872 1.00 91.00 105 VAL A CA 1
ATOM 827 C C . VAL A 1 105 ? -10.471 -2.491 6.047 1.00 91.00 105 VAL A C 1
ATOM 829 O O . VAL A 1 105 ? -9.864 -3.127 5.192 1.00 91.00 105 VAL A O 1
ATOM 832 N N . ILE A 1 106 ? -10.153 -1.228 6.350 1.00 88.38 106 ILE A N 1
ATOM 833 C CA . ILE A 1 106 ? -9.116 -0.471 5.636 1.00 88.38 106 ILE A CA 1
ATOM 834 C C . ILE A 1 106 ? -7.753 -1.165 5.742 1.00 88.38 106 ILE A C 1
ATOM 836 O O . ILE A 1 106 ? -7.057 -1.281 4.739 1.00 88.38 106 ILE A O 1
ATOM 840 N N . GLN A 1 107 ? -7.374 -1.665 6.920 1.00 88.44 107 GLN A N 1
ATOM 841 C CA . GLN A 1 107 ? -6.126 -2.408 7.114 1.00 88.44 107 GLN A CA 1
ATOM 842 C C . GLN A 1 107 ? -6.090 -3.697 6.288 1.00 88.44 107 GLN A C 1
ATOM 844 O O . GLN A 1 107 ? -5.061 -4.001 5.686 1.00 88.44 107 GLN A O 1
ATOM 849 N N . SER A 1 108 ? -7.196 -4.444 6.240 1.00 91.19 108 SER A N 1
ATOM 850 C CA . SER A 1 108 ? -7.300 -5.670 5.442 1.00 91.19 108 SER A CA 1
ATOM 851 C C . SER A 1 108 ? -7.150 -5.390 3.944 1.00 91.19 108 SER A C 1
ATOM 853 O O . SER A 1 108 ? -6.380 -6.065 3.258 1.00 91.19 108 SE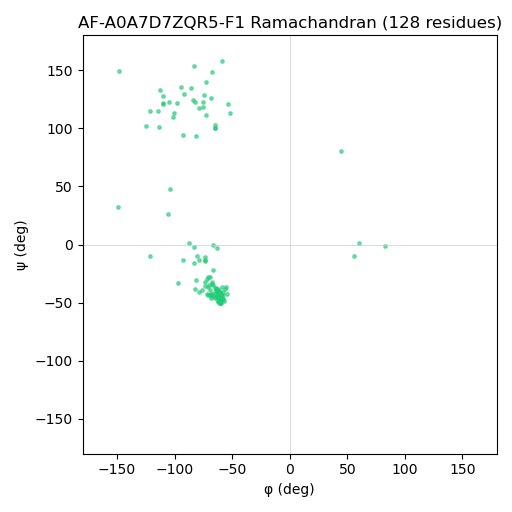R A O 1
ATOM 855 N N . GLU A 1 109 ? -7.836 -4.362 3.445 1.00 91.12 109 GLU A N 1
ATOM 856 C CA . GLU A 1 109 ? -7.756 -3.941 2.043 1.00 91.12 109 GLU A CA 1
ATOM 857 C C . GLU A 1 109 ? -6.359 -3.409 1.695 1.00 91.12 109 GLU A C 1
ATOM 859 O O . GLU A 1 109 ? -5.769 -3.808 0.692 1.00 91.12 109 GLU A O 1
ATOM 864 N N . MET A 1 110 ? -5.768 -2.571 2.556 1.00 88.94 110 MET A N 1
ATOM 865 C CA . MET A 1 110 ? -4.402 -2.068 2.369 1.00 88.94 110 MET A CA 1
ATOM 866 C C . MET A 1 110 ? -3.375 -3.196 2.348 1.00 88.94 110 MET A C 1
ATOM 868 O O . MET A 1 110 ? -2.476 -3.177 1.509 1.00 88.94 110 MET A O 1
ATOM 872 N N . LYS A 1 111 ? -3.508 -4.186 3.238 1.00 90.94 111 LYS A N 1
ATOM 873 C CA . LYS A 1 111 ? -2.635 -5.361 3.263 1.00 90.94 111 LYS A CA 1
ATOM 874 C C . LYS A 1 111 ? -2.755 -6.160 1.966 1.00 90.94 111 LYS A C 1
ATOM 876 O O . LYS A 1 111 ? -1.731 -6.460 1.361 1.00 90.94 111 LYS A O 1
ATOM 881 N N . SER A 1 112 ? -3.980 -6.442 1.524 1.00 92.69 112 SER A N 1
ATOM 882 C CA . SER A 1 112 ? -4.242 -7.191 0.287 1.00 92.69 112 SER A CA 1
ATOM 883 C C . SER A 1 112 ? -3.675 -6.462 -0.934 1.00 92.69 112 SER A C 1
ATOM 885 O O . SER A 1 112 ? -2.986 -7.053 -1.763 1.00 92.69 112 SER A O 1
ATOM 887 N N . TYR A 1 113 ? -3.879 -5.145 -1.011 1.00 92.19 113 TYR A N 1
ATOM 888 C CA . TYR A 1 113 ? -3.317 -4.321 -2.077 1.00 92.19 113 TYR A CA 1
ATOM 889 C C . TYR A 1 113 ? -1.783 -4.272 -2.027 1.00 92.19 113 TYR A C 1
ATOM 891 O O . TYR A 1 113 ? -1.128 -4.386 -3.061 1.00 92.19 113 TYR A O 1
ATOM 899 N N . ARG A 1 114 ? -1.184 -4.157 -0.833 1.00 93.62 114 ARG A N 1
ATOM 900 C CA . ARG A 1 114 ? 0.275 -4.206 -0.656 1.00 93.62 114 ARG A CA 1
ATOM 901 C C . ARG A 1 114 ? 0.850 -5.533 -1.140 1.00 93.62 114 ARG A C 1
ATOM 903 O O . ARG A 1 114 ? 1.862 -5.512 -1.827 1.00 93.62 114 ARG A O 1
ATOM 910 N N . GLU A 1 115 ? 0.223 -6.650 -0.785 1.00 93.62 115 GLU A N 1
ATOM 911 C CA . GLU A 1 115 ? 0.632 -7.995 -1.209 1.00 93.62 115 GLU A CA 1
ATOM 912 C C . GLU A 1 115 ? 0.517 -8.166 -2.726 1.00 93.62 115 GLU A C 1
ATOM 914 O O . GLU A 1 115 ? 1.419 -8.726 -3.340 1.00 93.62 115 GLU A O 1
ATOM 919 N N . SER A 1 116 ? -0.523 -7.607 -3.353 1.00 93.00 116 SER A N 1
ATOM 920 C CA . SER A 1 116 ? -0.628 -7.563 -4.816 1.00 93.00 116 SER A CA 1
ATOM 921 C C . SER A 1 116 ? 0.546 -6.811 -5.446 1.00 93.00 116 SER A C 1
ATOM 923 O O . SER A 1 116 ? 1.204 -7.344 -6.330 1.00 93.00 116 SER A O 1
ATOM 925 N N . VAL A 1 117 ? 0.859 -5.603 -4.963 1.00 91.62 117 VAL A N 1
ATOM 926 C CA . VAL A 1 117 ? 1.982 -4.808 -5.495 1.00 91.62 117 VAL A CA 1
ATOM 927 C C . VAL A 1 117 ? 3.330 -5.479 -5.206 1.00 91.62 117 VAL A C 1
ATOM 929 O O . VAL A 1 117 ? 4.250 -5.399 -6.013 1.00 91.62 117 VAL A O 1
ATOM 932 N N . GLU A 1 118 ? 3.471 -6.142 -4.059 1.00 92.38 118 GLU A N 1
ATOM 933 C CA . GLU A 1 118 ? 4.662 -6.924 -3.713 1.00 92.38 118 GLU A CA 1
ATOM 934 C C . GLU A 1 118 ? 4.860 -8.082 -4.687 1.00 92.38 118 GLU A C 1
ATOM 936 O O . GLU A 1 118 ? 5.966 -8.267 -5.187 1.00 92.38 118 GLU A O 1
ATOM 941 N N . ASN A 1 119 ? 3.786 -8.802 -5.015 1.00 93.25 119 ASN A N 1
ATOM 942 C CA . ASN A 1 119 ? 3.819 -9.847 -6.028 1.00 93.25 119 ASN A CA 1
ATOM 943 C C . ASN A 1 119 ? 4.198 -9.283 -7.398 1.00 93.25 119 ASN A C 1
ATOM 945 O O . ASN A 1 119 ? 5.090 -9.848 -8.015 1.00 93.25 119 ASN A O 1
ATOM 949 N N . ASP A 1 120 ? 3.630 -8.147 -7.818 1.00 89.56 120 ASP A N 1
ATOM 950 C CA . ASP A 1 120 ? 3.986 -7.493 -9.088 1.00 89.56 120 ASP A CA 1
ATOM 951 C C . ASP A 1 120 ? 5.479 -7.122 -9.152 1.00 89.56 120 ASP A C 1
ATOM 953 O O . ASP A 1 120 ? 6.108 -7.216 -10.205 1.00 89.56 120 ASP A O 1
ATOM 957 N N . ILE A 1 121 ? 6.066 -6.701 -8.024 1.00 91.38 121 ILE A N 1
ATOM 958 C CA . ILE A 1 121 ? 7.504 -6.409 -7.912 1.00 91.38 121 ILE A CA 1
ATOM 959 C C . ILE A 1 121 ? 8.328 -7.699 -7.963 1.00 91.38 121 ILE A C 1
ATOM 961 O O . ILE A 1 121 ? 9.367 -7.734 -8.616 1.00 91.38 121 ILE A O 1
ATOM 965 N N . LEU A 1 122 ? 7.903 -8.752 -7.262 1.00 90.06 122 LEU A N 1
ATOM 966 C CA . LEU A 1 122 ? 8.621 -10.028 -7.207 1.00 90.06 122 LEU A CA 1
ATOM 967 C C . LEU A 1 122 ? 8.558 -10.788 -8.536 1.00 90.06 122 LEU A C 1
ATOM 969 O O . LEU A 1 122 ? 9.528 -11.445 -8.907 1.00 90.06 122 LEU A O 1
ATOM 973 N N . SER A 1 123 ? 7.442 -10.680 -9.255 1.00 88.31 123 SER A N 1
ATOM 974 C CA . SER A 1 123 ? 7.264 -11.221 -10.600 1.00 88.31 123 SER A CA 1
ATOM 975 C C . SER A 1 123 ? 7.816 -10.299 -11.683 1.00 88.31 123 SER A C 1
ATOM 977 O O . SER A 1 123 ? 7.743 -10.649 -12.859 1.00 88.31 123 SER A O 1
ATOM 979 N N . PHE A 1 124 ? 8.348 -9.124 -11.324 1.00 86.12 124 PHE A N 1
ATOM 980 C CA . PHE A 1 124 ? 8.925 -8.199 -12.287 1.00 86.12 124 PHE A CA 1
ATOM 981 C C . PHE A 1 124 ? 10.153 -8.842 -12.936 1.00 86.12 124 PHE A C 1
ATOM 983 O O . PHE A 1 124 ? 11.251 -8.871 -12.374 1.00 86.12 124 PHE A O 1
ATOM 990 N N . SER A 1 125 ? 9.962 -9.360 -14.144 1.00 77.31 125 SER A N 1
ATOM 991 C CA . SER A 1 125 ? 11.034 -9.893 -14.963 1.00 77.31 125 SER A CA 1
ATOM 992 C C . SER A 1 125 ? 11.523 -8.804 -15.913 1.00 77.31 125 SER A C 1
ATOM 994 O O . SER A 1 125 ? 10.758 -8.085 -16.565 1.00 77.31 125 SER A O 1
ATOM 996 N N . PHE A 1 126 ? 12.845 -8.687 -16.025 1.00 67.75 126 PHE A N 1
ATOM 997 C CA . PHE A 1 126 ? 13.412 -7.944 -17.140 1.00 67.75 126 PHE A CA 1
ATOM 998 C C . PHE A 1 126 ? 13.298 -8.742 -18.433 1.00 67.75 126 PHE A C 1
ATOM 1000 O O . PHE A 1 126 ? 13.449 -8.131 -19.478 1.00 67.75 126 PHE A O 1
ATOM 1007 N N . ASP A 1 127 ? 12.930 -10.024 -18.376 1.00 60.50 127 ASP A N 1
ATOM 1008 C CA . ASP A 1 127 ? 13.122 -11.042 -19.406 1.00 60.50 127 ASP A CA 1
ATOM 1009 C C . ASP A 1 127 ? 11.833 -11.346 -20.166 1.00 60.50 127 ASP A C 1
ATOM 1011 O O . ASP A 1 127 ? 11.503 -12.500 -20.335 1.00 60.50 127 ASP A O 1
ATOM 1015 N N . GLY A 1 128 ? 11.106 -10.321 -20.620 1.00 52.91 128 GLY A N 1
ATOM 1016 C CA . GLY A 1 128 ? 10.117 -10.413 -21.714 1.00 52.91 128 GLY A CA 1
ATOM 1017 C C . GLY A 1 128 ? 8.953 -11.424 -21.654 1.00 52.91 128 GLY A C 1
ATOM 1018 O O . GLY A 1 128 ? 8.063 -11.304 -22.487 1.00 52.91 128 GLY A O 1
ATOM 1019 N N . GLU A 1 129 ? 8.911 -12.368 -20.724 1.00 47.84 129 GLU A N 1
ATOM 1020 C CA . GLU A 1 129 ? 7.840 -13.345 -20.572 1.00 47.84 129 GLU A CA 1
ATOM 1021 C C . GLU A 1 129 ? 6.841 -12.767 -19.573 1.00 47.84 129 GLU A C 1
ATOM 1023 O O . GLU A 1 129 ? 7.046 -12.800 -18.356 1.00 47.84 129 GLU A O 1
ATOM 1028 N N . ALA A 1 130 ? 5.830 -12.110 -20.144 1.00 40.69 130 ALA A N 1
ATOM 1029 C CA . ALA A 1 130 ? 4.574 -11.791 -19.483 1.00 40.69 130 ALA A CA 1
ATOM 1030 C C . ALA A 1 130 ? 3.665 -13.026 -19.481 1.00 40.69 130 ALA A C 1
ATOM 1032 O O . ALA A 1 130 ? 3.693 -13.768 -20.491 1.00 40.69 130 ALA A O 1
#

Sequence (130 aa):
MATQTKTVAPKNGVATQKGATNVAKKSEALNKRLPTDFTVQERISRLEHLRILVQKYSAVKTKENDMKTFLIEADGSQEYVIFFSGHDEKMRITNTSILKKLVQVIQSEMKSYRESVENDILSFSFDGEA

Mean predicted aligned error: 15.25 Å

Radius of gyration: 32.57 Å; Cα contacts (8 Å, |Δi|>4): 57; chains: 1; bounding box: 112×44×51 Å

Solvent-accessible surface area (backbone atoms only — not comparable to full-atom values): 8136 Å² total; per-residue (Å²): 141,83,88,85,81,84,87,79,81,87,78,89,73,89,78,70,76,72,64,64,60,57,53,54,57,53,49,54,62,51,54,70,75,49,63,78,86,58,54,73,66,57,51,51,53,52,52,51,50,52,50,51,45,52,50,50,38,51,56,45,53,53,50,49,49,54,55,53,50,51,65,72,69,54,83,82,82,82,61,67,52,75,46,79,48,100,77,81,47,72,52,76,50,60,55,64,74,59,48,54,53,50,52,52,51,50,46,53,52,48,50,54,50,37,52,52,44,47,47,54,58,73,66,60,66,86,64,83,78,126

Foldseek 3Di:
DDDDDDDDDDDDDPPDPPPPVVVVVVVVVVCVQAPPPDDPVLVVVLVVVLVVLVVLLVVLVVVLVVLVVLVVPCPLPFDWDWDQDPVRDIDIDNPPVVVVVVSVVSNVVSVVVSVVSVVVNVPSGSPPDD

pLDDT: mean 73.43, std 18.41, range [33.53, 94.25]

Nearest PDB structures (foldseek):
  2zdi-assembly1_B-2  TM=4.782E-01  e=5.320E-01  Pyrococcus horikoshii
  3aei-assembly1_A  TM=4.712E-01  e=1.004E+00  Thermococcus sp. JCM 11816

Secondary structure (DSSP, 8-state):
--------PPP-----TTTHHHHHHHHHHHHTTS-TTS-HHHHHHHHHHHHHHHHHHHHHHHHHHHHHHHHHH--SSS--EEEE-TTS-EEEE--HHHHHHHHHHHHHHHHHHHHHHHHHHHT--SSS--